Protein AF-A0A1V5GPR0-F1 (afdb_monomer_lite)

Structure (mmCIF, N/CA/C/O backbone):
data_AF-A0A1V5GPR0-F1
#
_entry.id   AF-A0A1V5GPR0-F1
#
loop_
_atom_site.group_PDB
_atom_site.id
_atom_site.type_symbol
_atom_site.label_atom_id
_atom_site.label_alt_id
_atom_site.label_comp_id
_atom_site.label_asym_id
_atom_site.label_entity_id
_atom_site.label_seq_id
_atom_site.pdbx_PDB_ins_code
_atom_site.Cartn_x
_atom_site.Cartn_y
_atom_site.Cartn_z
_atom_site.occupancy
_atom_site.B_iso_or_equiv
_atom_site.auth_seq_id
_atom_site.auth_comp_id
_atom_site.auth_asym_id
_atom_site.auth_atom_id
_atom_site.pdbx_PDB_model_num
ATOM 1 N N . MET A 1 1 ? 3.281 -59.183 5.935 1.00 40.69 1 MET A N 1
ATOM 2 C CA . MET A 1 1 ? 2.363 -58.074 5.593 1.00 40.69 1 MET A CA 1
ATOM 3 C C . MET A 1 1 ? 3.183 -56.798 5.463 1.00 40.69 1 MET A C 1
ATOM 5 O O . MET A 1 1 ? 3.754 -56.370 6.454 1.00 40.69 1 MET A O 1
ATOM 9 N N . LYS A 1 2 ? 3.338 -56.254 4.249 1.00 40.94 2 LYS A N 1
ATOM 10 C CA . LYS A 1 2 ? 4.007 -54.963 4.019 1.00 40.94 2 LYS A CA 1
ATOM 11 C C . LYS A 1 2 ? 2.929 -53.886 3.936 1.00 40.94 2 LYS A C 1
ATOM 13 O O . LYS A 1 2 ? 2.174 -53.855 2.972 1.00 40.94 2 LYS A O 1
ATOM 18 N N . THR A 1 3 ? 2.840 -53.043 4.955 1.00 45.97 3 THR A N 1
ATOM 19 C CA . THR A 1 3 ? 2.009 -51.838 4.959 1.00 45.97 3 THR A CA 1
ATOM 20 C C . THR A 1 3 ? 2.673 -50.804 4.054 1.00 45.97 3 THR A C 1
ATOM 22 O O . THR A 1 3 ? 3.647 -50.160 4.433 1.00 45.97 3 THR A O 1
ATOM 25 N N . THR A 1 4 ? 2.189 -50.671 2.821 1.00 51.72 4 THR A N 1
ATOM 26 C CA . THR A 1 4 ? 2.545 -49.547 1.952 1.00 51.72 4 THR A CA 1
ATOM 27 C C . THR A 1 4 ? 1.865 -48.295 2.494 1.00 51.72 4 THR A C 1
ATOM 29 O O . THR A 1 4 ? 0.645 -48.159 2.412 1.00 51.72 4 THR A O 1
ATOM 32 N N . TYR A 1 5 ? 2.652 -47.400 3.090 1.00 52.62 5 TYR A N 1
ATOM 33 C CA . TYR A 1 5 ? 2.215 -46.052 3.430 1.00 52.62 5 TYR A CA 1
ATOM 34 C C . TYR A 1 5 ? 1.854 -45.332 2.124 1.00 52.62 5 TYR A C 1
ATOM 36 O O . TYR A 1 5 ? 2.729 -45.054 1.305 1.00 52.62 5 TYR A O 1
ATOM 44 N N . ASN A 1 6 ? 0.561 -45.097 1.893 1.00 56.25 6 ASN A N 1
ATOM 45 C CA . ASN A 1 6 ? 0.102 -44.277 0.777 1.00 56.25 6 ASN A CA 1
ATOM 46 C C . ASN A 1 6 ? 0.473 -42.826 1.083 1.00 56.25 6 ASN A C 1
ATOM 48 O O . ASN A 1 6 ? -0.172 -42.194 1.916 1.00 56.25 6 ASN A O 1
ATOM 52 N N . ASP A 1 7 ? 1.516 -42.326 0.423 1.00 50.06 7 ASP A N 1
ATOM 53 C CA . ASP A 1 7 ? 1.905 -40.919 0.452 1.00 50.06 7 ASP A CA 1
ATOM 54 C C . ASP A 1 7 ? 0.708 -40.035 0.029 1.00 50.06 7 ASP A C 1
ATOM 56 O O . ASP A 1 7 ? 0.274 -40.091 -1.130 1.00 50.06 7 ASP A O 1
ATOM 60 N N . PRO A 1 8 ? 0.141 -39.217 0.938 1.00 55.31 8 PRO A N 1
ATOM 61 C CA . PRO A 1 8 ? -0.991 -38.348 0.626 1.00 55.31 8 PRO A CA 1
ATOM 62 C C . PRO A 1 8 ? -0.655 -37.257 -0.403 1.00 55.31 8 PRO A C 1
ATOM 64 O O . PRO A 1 8 ? -1.567 -36.614 -0.928 1.00 55.31 8 PRO A O 1
ATOM 67 N N . GLN A 1 9 ? 0.627 -37.025 -0.715 1.00 53.44 9 GLN A N 1
ATOM 68 C CA . GLN A 1 9 ? 1.053 -35.939 -1.603 1.00 53.44 9 GLN A CA 1
ATOM 69 C C . GLN A 1 9 ? 0.705 -36.168 -3.083 1.00 53.44 9 GLN A C 1
ATOM 71 O O . GLN A 1 9 ? 0.733 -35.223 -3.872 1.00 53.44 9 GLN A O 1
ATOM 76 N N . VAL A 1 10 ? 0.298 -37.380 -3.477 1.00 49.16 10 VAL A N 1
ATOM 77 C CA . VAL A 1 10 ? 0.054 -37.732 -4.890 1.00 49.16 10 VAL A CA 1
ATOM 78 C C . VAL A 1 10 ? -1.266 -37.159 -5.448 1.00 49.16 10 VAL A C 1
ATOM 80 O O . VAL A 1 10 ? -1.498 -37.207 -6.654 1.00 49.16 10 VAL A O 1
ATOM 83 N N . LYS A 1 11 ? -2.129 -36.545 -4.623 1.00 46.44 11 LYS A N 1
ATOM 84 C CA . LYS A 1 11 ? -3.405 -35.952 -5.085 1.00 46.44 11 LYS A CA 1
ATOM 85 C C . LYS A 1 11 ? -3.536 -34.441 -4.876 1.00 46.44 11 LYS A C 1
ATOM 87 O O . LYS A 1 11 ? -4.649 -33.924 -4.803 1.00 46.44 11 LYS A O 1
ATOM 92 N N . LEU A 1 12 ? -2.431 -33.695 -4.871 1.00 50.44 12 LEU A N 1
ATOM 93 C CA . LEU A 1 12 ? -2.503 -32.256 -5.144 1.00 50.44 12 LEU A CA 1
ATOM 94 C C . LEU A 1 12 ? -2.652 -32.038 -6.655 1.00 50.44 12 LEU A C 1
ATOM 96 O O . LEU A 1 12 ? -1.674 -31.901 -7.381 1.00 50.44 12 LEU A O 1
ATOM 100 N N . ASN A 1 13 ? -3.910 -32.080 -7.101 1.00 45.94 13 ASN A N 1
ATOM 101 C CA . ASN A 1 13 ? -4.455 -31.524 -8.342 1.00 45.94 13 ASN A CA 1
ATOM 102 C C . ASN A 1 13 ? -3.407 -31.084 -9.387 1.00 45.94 13 ASN A C 1
ATOM 104 O O . ASN A 1 13 ? -2.918 -29.954 -9.389 1.00 45.94 13 ASN A O 1
ATOM 108 N N . THR A 1 14 ? -3.137 -31.965 -10.347 1.00 44.16 14 THR A N 1
ATOM 109 C CA . THR A 1 14 ? -2.322 -31.742 -11.550 1.00 44.16 14 THR A CA 1
ATOM 110 C C . THR A 1 14 ? -2.999 -30.839 -12.589 1.00 44.16 14 THR A C 1
ATOM 112 O O . THR A 1 14 ? -2.686 -30.909 -13.775 1.00 44.16 14 THR A O 1
ATOM 115 N N . ASN A 1 15 ? -3.839 -29.895 -12.161 1.00 43.94 15 ASN A N 1
ATOM 116 C CA . ASN A 1 15 ? -4.120 -28.707 -12.956 1.00 43.94 15 ASN A CA 1
ATOM 117 C C . ASN A 1 15 ? -2.906 -27.780 -12.842 1.00 43.94 15 ASN A C 1
ATOM 119 O O . ASN A 1 15 ? -2.928 -26.786 -12.115 1.00 43.94 15 ASN A O 1
ATOM 123 N N . ARG A 1 16 ? -1.823 -28.124 -13.554 1.00 49.75 16 ARG A N 1
ATOM 124 C CA . ARG A 1 16 ? -0.670 -27.246 -13.796 1.00 49.75 16 ARG A CA 1
ATOM 125 C C . ARG A 1 16 ? -1.133 -26.018 -14.593 1.00 49.75 16 ARG A C 1
ATOM 127 O O . ARG A 1 16 ? -0.791 -25.859 -15.760 1.00 49.75 16 ARG A O 1
ATOM 134 N N . ARG A 1 17 ? -1.863 -25.093 -13.959 1.00 50.56 17 ARG A N 1
ATOM 135 C CA . ARG A 1 17 ? -1.670 -23.674 -14.269 1.00 50.56 17 ARG A CA 1
ATOM 136 C C . ARG A 1 17 ? -0.187 -23.443 -14.001 1.00 50.56 17 ARG A C 1
ATOM 138 O O . ARG A 1 17 ? 0.269 -23.722 -12.894 1.00 50.56 17 ARG A O 1
ATOM 145 N N . GLY A 1 18 ? 0.570 -23.132 -15.053 1.00 56.84 18 GLY A N 1
ATOM 146 C CA . GLY A 1 18 ? 2.032 -23.095 -15.022 1.00 56.84 18 GLY A CA 1
ATOM 147 C C . GLY A 1 18 ? 2.554 -22.403 -13.765 1.00 56.84 18 GLY A C 1
ATOM 148 O O . GLY A 1 18 ? 1.949 -21.441 -13.296 1.00 56.84 18 GLY A O 1
ATOM 149 N N . LYS A 1 19 ? 3.649 -22.931 -13.203 1.00 68.12 19 LYS A N 1
ATOM 150 C CA . LYS A 1 19 ? 4.342 -22.358 -12.041 1.00 68.12 19 LYS A CA 1
ATOM 151 C C . LYS A 1 19 ? 4.365 -20.834 -12.179 1.00 68.12 19 LYS A C 1
ATOM 153 O O . LYS A 1 19 ? 4.888 -20.338 -13.174 1.00 68.12 19 LYS A O 1
ATOM 158 N N . THR A 1 20 ? 3.780 -20.123 -11.214 1.00 72.25 20 THR A N 1
ATOM 159 C CA . THR A 1 20 ? 3.785 -18.658 -11.196 1.00 72.25 20 THR A CA 1
ATOM 160 C C . THR A 1 20 ? 5.219 -18.177 -11.364 1.00 72.25 20 THR A C 1
ATOM 162 O O . THR A 1 20 ? 6.082 -18.482 -10.539 1.00 72.25 20 THR A O 1
ATOM 165 N N . ASP A 1 21 ? 5.478 -17.472 -12.460 1.00 89.00 21 ASP A N 1
ATOM 166 C CA . ASP A 1 21 ? 6.798 -16.942 -12.769 1.00 89.00 21 ASP A CA 1
ATOM 167 C C . ASP A 1 21 ? 7.065 -15.747 -11.849 1.00 89.00 21 ASP A C 1
ATOM 169 O O . ASP A 1 21 ? 6.547 -14.651 -12.067 1.00 89.00 21 ASP A O 1
ATOM 173 N N . TYR A 1 22 ? 7.821 -15.990 -10.775 1.00 90.12 22 TYR A N 1
ATOM 174 C CA . TYR A 1 22 ? 8.135 -14.984 -9.761 1.00 90.12 22 TYR A CA 1
ATOM 175 C C . TYR A 1 22 ? 8.754 -13.732 -10.384 1.00 90.12 22 TYR A C 1
ATOM 177 O O . TYR A 1 22 ? 8.397 -12.622 -9.993 1.00 90.12 22 TYR A O 1
ATOM 185 N N . ASP A 1 23 ? 9.622 -13.902 -11.380 1.00 93.25 23 ASP A N 1
ATOM 186 C CA . ASP A 1 23 ? 10.365 -12.805 -11.985 1.00 93.25 23 ASP A CA 1
ATOM 187 C C . ASP A 1 23 ? 9.435 -11.869 -12.749 1.00 93.25 23 ASP A C 1
ATOM 189 O O . ASP A 1 23 ? 9.475 -10.647 -12.593 1.00 93.25 23 ASP A O 1
ATOM 193 N N . ILE A 1 24 ? 8.524 -12.454 -13.525 1.00 92.75 24 ILE A N 1
ATOM 194 C CA . ILE A 1 24 ? 7.485 -11.697 -14.219 1.00 92.75 24 ILE A CA 1
ATOM 195 C C . ILE A 1 24 ? 6.516 -11.070 -13.218 1.00 92.75 24 ILE A C 1
ATOM 197 O O . ILE A 1 24 ? 6.192 -9.893 -13.340 1.00 92.75 24 ILE A O 1
ATOM 201 N N . VAL A 1 25 ? 6.083 -11.806 -12.194 1.00 92.75 25 VAL A N 1
ATOM 202 C CA . VAL A 1 25 ? 5.115 -11.289 -11.221 1.00 92.75 25 VAL A CA 1
ATOM 203 C C . VAL A 1 25 ? 5.685 -10.140 -10.397 1.00 92.75 25 VAL A C 1
ATOM 205 O O . VAL A 1 25 ? 4.965 -9.180 -10.134 1.00 92.75 25 VAL A O 1
ATOM 208 N N . VAL A 1 26 ? 6.933 -10.219 -9.950 1.00 95.12 26 VAL A N 1
ATOM 209 C CA . VAL A 1 26 ? 7.521 -9.222 -9.048 1.00 95.12 26 VAL A CA 1
ATOM 210 C C . VAL A 1 26 ? 8.196 -8.099 -9.825 1.00 95.12 26 VAL A C 1
ATOM 212 O O . VAL A 1 26 ? 7.938 -6.928 -9.541 1.00 95.12 26 VAL A O 1
ATOM 215 N N . TYR A 1 27 ? 9.009 -8.422 -10.829 1.00 94.88 27 TYR A N 1
ATOM 216 C CA . TYR A 1 27 ? 9.828 -7.444 -11.551 1.00 94.88 27 TYR A CA 1
ATOM 217 C C . TYR A 1 27 ? 9.243 -7.024 -12.903 1.00 94.88 27 TYR A C 1
ATOM 219 O O . TYR A 1 27 ? 9.702 -6.042 -13.483 1.00 94.88 27 TYR A O 1
ATOM 227 N N . GLY A 1 28 ? 8.253 -7.751 -13.430 1.00 93.06 28 GLY A N 1
ATOM 228 C CA . GLY A 1 28 ? 7.743 -7.543 -14.790 1.00 93.06 28 GLY A CA 1
ATOM 229 C C . GLY A 1 28 ? 8.727 -7.979 -15.881 1.00 93.06 28 GLY A C 1
ATOM 230 O O . GLY A 1 28 ? 8.530 -7.674 -17.055 1.00 93.06 28 GLY A O 1
ATOM 231 N N . THR A 1 29 ? 9.826 -8.653 -15.523 1.00 93.75 29 THR A N 1
ATOM 232 C CA . THR A 1 29 ? 10.891 -9.018 -16.462 1.00 93.75 29 THR A CA 1
ATOM 233 C C . THR A 1 29 ? 11.755 -10.164 -15.939 1.00 93.75 29 THR A C 1
ATOM 235 O O . THR A 1 29 ? 12.018 -10.261 -14.744 1.00 93.75 29 THR A O 1
ATOM 238 N N . ARG A 1 30 ? 12.267 -10.991 -16.859 1.00 94.06 30 ARG A N 1
ATOM 239 C CA . ARG A 1 30 ? 13.280 -12.032 -16.589 1.00 94.06 30 ARG A CA 1
ATOM 240 C C . ARG A 1 30 ? 14.725 -11.528 -16.713 1.00 94.06 30 ARG A C 1
ATOM 242 O O . ARG A 1 30 ? 15.667 -12.295 -16.558 1.00 94.06 30 ARG A O 1
ATOM 249 N N . SER A 1 31 ? 14.930 -10.257 -17.068 1.00 95.94 31 SER A N 1
ATOM 250 C CA . SER A 1 31 ? 16.278 -9.705 -17.229 1.00 95.94 31 SER A CA 1
ATOM 251 C C . SER A 1 31 ? 16.903 -9.416 -15.867 1.00 95.94 31 SER A C 1
ATOM 253 O O . SER A 1 31 ? 16.524 -8.442 -15.220 1.00 95.94 31 SER A O 1
ATOM 255 N N . LEU A 1 32 ? 17.907 -10.204 -15.474 1.00 94.00 32 LEU A N 1
ATOM 256 C CA . LEU A 1 32 ? 18.619 -10.027 -14.203 1.00 94.00 32 LEU A CA 1
ATOM 257 C C . LEU A 1 32 ? 19.152 -8.598 -14.020 1.00 94.00 32 LEU A C 1
ATOM 259 O O . LEU A 1 32 ? 19.015 -8.023 -12.947 1.00 94.00 32 LEU A O 1
ATOM 263 N N . ARG A 1 33 ? 19.692 -7.985 -15.081 1.00 95.06 33 ARG A N 1
ATOM 264 C CA . ARG A 1 33 ? 20.162 -6.592 -15.038 1.00 95.06 33 ARG A CA 1
ATOM 265 C C . ARG A 1 33 ? 19.051 -5.631 -14.606 1.00 95.06 33 ARG A C 1
ATOM 267 O O . ARG A 1 33 ? 19.250 -4.847 -13.687 1.00 95.06 33 ARG A O 1
ATOM 274 N N . LYS A 1 34 ? 17.868 -5.732 -15.223 1.00 94.06 34 LYS A N 1
ATOM 275 C CA . LYS A 1 34 ? 16.714 -4.890 -14.866 1.00 94.06 34 LYS A CA 1
ATOM 276 C C . LYS A 1 34 ? 16.206 -5.172 -13.451 1.00 94.06 34 LYS A C 1
ATOM 278 O O . LYS A 1 34 ? 15.728 -4.257 -12.796 1.00 94.06 34 LYS A O 1
ATOM 283 N N . GLN A 1 35 ? 16.302 -6.418 -12.985 1.00 94.19 35 GLN A N 1
ATOM 284 C CA . GLN A 1 35 ? 15.925 -6.788 -11.618 1.00 94.19 35 GLN A CA 1
ATOM 285 C C . GLN A 1 35 ? 16.876 -6.178 -10.576 1.00 94.19 35 GLN A C 1
ATOM 287 O O . GLN A 1 35 ? 16.418 -5.725 -9.531 1.00 94.19 35 GLN A O 1
ATOM 292 N N . LEU A 1 36 ? 18.183 -6.135 -10.863 1.00 93.19 36 LEU A N 1
ATOM 293 C CA . LEU A 1 36 ? 19.197 -5.531 -9.988 1.00 93.19 36 LEU A CA 1
ATOM 294 C C . LEU A 1 36 ? 19.083 -4.003 -9.908 1.00 93.19 36 LEU A C 1
ATOM 296 O O . LEU A 1 36 ? 19.410 -3.420 -8.879 1.00 93.19 36 LEU A O 1
ATOM 300 N N . GLU A 1 37 ? 18.609 -3.366 -10.978 1.00 94.06 37 GLU A N 1
ATOM 301 C CA . GLU A 1 37 ? 18.353 -1.922 -11.048 1.00 94.06 37 GLU A CA 1
ATOM 302 C C . GLU A 1 37 ? 16.950 -1.537 -10.511 1.00 94.06 37 GLU A C 1
ATOM 304 O O . GLU A 1 37 ? 16.595 -0.354 -10.511 1.00 94.06 37 GLU A O 1
ATOM 309 N N . ASP A 1 38 ? 16.127 -2.502 -10.067 1.00 95.50 38 ASP A N 1
ATOM 310 C CA . ASP A 1 38 ? 14.764 -2.230 -9.589 1.00 95.50 38 ASP A CA 1
ATOM 311 C C . ASP A 1 38 ? 14.787 -1.388 -8.306 1.00 95.50 38 ASP A C 1
ATOM 313 O O . ASP A 1 38 ? 15.656 -1.502 -7.442 1.00 95.50 38 ASP A O 1
ATOM 317 N N . THR A 1 39 ? 13.784 -0.526 -8.173 1.00 96.44 39 THR A N 1
ATOM 318 C CA . THR A 1 39 ? 13.646 0.365 -7.019 1.00 96.44 39 THR A CA 1
ATOM 319 C C . THR A 1 39 ? 12.244 0.261 -6.452 1.00 96.44 39 THR A C 1
ATOM 321 O O . THR A 1 39 ? 11.290 -0.055 -7.162 1.00 96.44 39 THR A O 1
ATOM 324 N N . VAL A 1 40 ? 12.079 0.621 -5.178 1.00 96.94 40 VAL A N 1
ATOM 325 C CA . VAL A 1 40 ? 10.757 0.686 -4.530 1.00 96.94 40 VAL A CA 1
ATOM 326 C C . VAL A 1 40 ? 9.797 1.573 -5.326 1.00 96.94 40 VAL A C 1
ATOM 328 O O . VAL A 1 40 ? 8.646 1.203 -5.542 1.00 96.94 40 VAL A O 1
ATOM 331 N N . ALA A 1 41 ? 10.283 2.710 -5.829 1.00 97.69 41 ALA A N 1
ATOM 332 C CA . ALA A 1 41 ? 9.495 3.629 -6.642 1.00 97.69 41 ALA A CA 1
ATOM 333 C C . ALA A 1 41 ? 9.043 2.983 -7.962 1.00 97.69 41 ALA A C 1
ATOM 335 O O . ALA A 1 41 ? 7.869 3.072 -8.323 1.00 97.69 41 ALA A O 1
ATOM 336 N N . ALA A 1 42 ? 9.954 2.301 -8.667 1.00 97.56 42 ALA A N 1
ATOM 337 C CA . ALA A 1 42 ? 9.636 1.588 -9.903 1.00 97.56 42 ALA A CA 1
ATOM 338 C C . ALA A 1 42 ? 8.644 0.441 -9.667 1.00 97.56 42 ALA A C 1
ATOM 340 O O . ALA A 1 42 ? 7.663 0.334 -10.401 1.00 97.56 42 ALA A O 1
ATOM 341 N N . ALA A 1 43 ? 8.840 -0.343 -8.607 1.00 97.94 43 ALA A N 1
ATOM 342 C CA . ALA A 1 43 ? 7.934 -1.416 -8.222 1.00 97.94 43 ALA A CA 1
ATOM 343 C C . ALA A 1 43 ? 6.531 -0.895 -7.875 1.00 97.94 43 ALA A C 1
ATOM 345 O O . ALA A 1 43 ? 5.545 -1.419 -8.386 1.00 97.94 43 ALA A O 1
ATOM 346 N N . ILE A 1 44 ? 6.419 0.178 -7.080 1.00 97.81 44 ILE A N 1
ATOM 347 C CA . ILE A 1 44 ? 5.122 0.799 -6.766 1.00 97.81 44 ILE A CA 1
ATOM 348 C C . ILE A 1 44 ? 4.428 1.284 -8.043 1.00 97.81 44 ILE A C 1
ATOM 350 O O . ILE A 1 44 ? 3.238 1.025 -8.209 1.00 97.81 44 ILE A O 1
ATOM 354 N N . ARG A 1 45 ? 5.142 1.957 -8.961 1.00 98.06 45 ARG A N 1
ATOM 355 C CA . ARG A 1 45 ? 4.560 2.398 -10.244 1.00 98.06 45 ARG A CA 1
ATOM 356 C C . ARG A 1 45 ? 4.033 1.217 -11.054 1.00 98.06 45 ARG A C 1
ATOM 358 O O . ARG A 1 45 ? 2.863 1.231 -11.421 1.00 98.06 45 ARG A O 1
ATOM 365 N N . ARG A 1 46 ? 4.858 0.182 -11.229 1.00 97.75 46 ARG A N 1
ATOM 366 C CA . ARG A 1 46 ? 4.506 -1.051 -11.943 1.00 97.75 46 ARG A CA 1
ATOM 367 C C . ARG A 1 46 ? 3.250 -1.699 -11.360 1.00 97.75 46 ARG A C 1
ATOM 36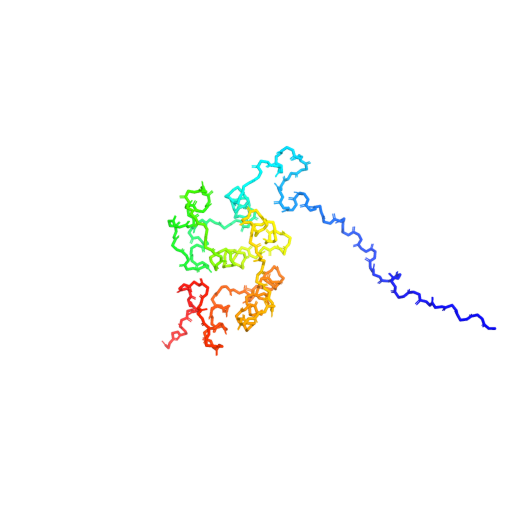9 O O . ARG A 1 46 ? 2.302 -1.974 -12.083 1.00 97.75 46 ARG A O 1
ATOM 376 N N . TYR A 1 47 ? 3.189 -1.868 -10.041 1.00 97.88 47 TYR A N 1
ATOM 377 C CA . TYR A 1 47 ? 2.024 -2.475 -9.395 1.00 97.88 47 TYR A CA 1
ATOM 378 C C . TYR A 1 47 ? 0.763 -1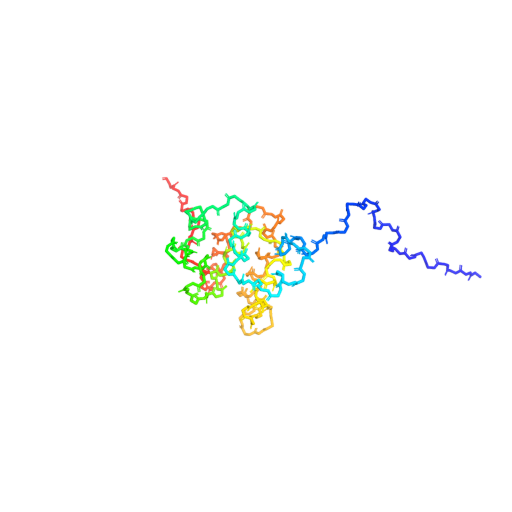.610 -9.480 1.00 97.88 47 TYR A C 1
ATOM 380 O O . TYR A 1 47 ? -0.336 -2.144 -9.597 1.00 97.88 47 TYR A O 1
ATOM 388 N N . MET A 1 48 ? 0.900 -0.283 -9.423 1.00 97.94 48 MET A N 1
ATOM 389 C CA . MET A 1 48 ? -0.222 0.637 -9.625 1.00 97.94 48 MET A CA 1
ATOM 390 C C . MET A 1 48 ? -0.765 0.569 -11.055 1.00 97.94 48 MET A C 1
ATOM 392 O O . MET A 1 48 ? -1.981 0.582 -11.233 1.00 97.94 48 MET A O 1
ATOM 396 N N . GLU A 1 49 ? 0.118 0.497 -12.052 1.00 97.38 49 GLU A N 1
ATOM 397 C CA . GLU A 1 49 ? -0.235 0.385 -13.471 1.00 97.38 49 GLU A CA 1
ATOM 398 C C . GLU A 1 49 ? -0.956 -0.935 -13.758 1.00 97.38 49 GLU A C 1
ATOM 400 O O . GLU A 1 49 ? -2.062 -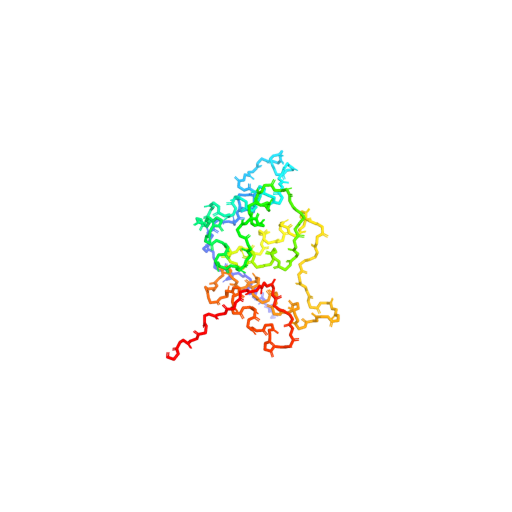0.918 -14.284 1.00 97.38 49 GLU A O 1
ATOM 405 N N . GLU A 1 50 ? -0.408 -2.063 -13.303 1.00 96.00 50 GLU A N 1
ATOM 406 C CA . GLU A 1 50 ? -1.021 -3.390 -13.470 1.00 96.00 50 GLU A CA 1
ATOM 407 C C . GLU A 1 50 ? -2.389 -3.537 -12.788 1.00 96.00 50 GLU A C 1
ATOM 409 O O . GLU A 1 50 ? -3.203 -4.362 -13.196 1.00 96.00 50 GLU A O 1
ATOM 414 N N . LYS A 1 51 ? -2.633 -2.786 -11.710 1.00 95.94 51 LYS A N 1
ATOM 415 C CA . LYS A 1 51 ? -3.914 -2.776 -10.987 1.00 95.94 51 LYS A CA 1
ATOM 416 C C . LYS A 1 51 ? -4.856 -1.671 -11.464 1.00 95.94 51 LYS A C 1
ATOM 418 O O . LYS A 1 51 ? -5.938 -1.521 -10.897 1.00 95.94 51 LYS A O 1
ATOM 423 N N . GLU A 1 52 ? -4.434 -0.869 -12.442 1.00 97.12 52 GLU A N 1
ATOM 424 C CA . GLU A 1 52 ? -5.181 0.281 -12.960 1.00 97.12 52 GLU A CA 1
ATOM 425 C C . GLU A 1 52 ? -5.605 1.258 -11.842 1.00 97.12 52 GLU A C 1
ATOM 427 O O . GLU A 1 52 ? -6.710 1.815 -11.802 1.00 97.12 52 GLU A O 1
ATOM 432 N N . VAL A 1 53 ? -4.711 1.470 -10.870 1.00 97.62 53 VAL A N 1
ATOM 433 C CA . VAL A 1 53 ? -4.933 2.367 -9.733 1.00 97.62 53 VAL A CA 1
ATOM 434 C C . VAL A 1 53 ? -4.045 3.597 -9.859 1.00 97.62 53 VAL A C 1
ATOM 436 O O . VAL A 1 53 ? -2.885 3.607 -9.458 1.00 97.62 53 VAL A O 1
ATOM 439 N N . GLY A 1 54 ? -4.618 4.698 -10.345 1.00 96.94 54 GLY A N 1
ATOM 440 C CA . GLY A 1 54 ? -3.940 5.996 -10.351 1.00 96.94 54 GLY A CA 1
ATOM 441 C C . GLY A 1 54 ? -3.774 6.610 -8.950 1.00 96.94 54 GLY A C 1
ATOM 442 O O . GLY A 1 54 ? -4.499 6.282 -8.010 1.00 96.94 54 GLY A O 1
ATOM 443 N N . THR A 1 55 ? -2.880 7.598 -8.818 1.00 97.31 55 THR A N 1
ATOM 444 C CA . THR A 1 55 ? -2.563 8.297 -7.550 1.00 97.31 55 THR A CA 1
ATOM 445 C C . THR A 1 55 ? -3.802 8.812 -6.808 1.00 97.31 55 THR A C 1
ATOM 447 O O . THR A 1 55 ? -3.876 8.716 -5.587 1.00 97.31 55 THR A O 1
ATOM 450 N N . ARG A 1 56 ? -4.795 9.356 -7.529 1.00 97.19 56 ARG A N 1
ATOM 451 C CA . ARG A 1 56 ? -6.047 9.856 -6.927 1.00 97.19 56 ARG A CA 1
ATOM 452 C C . ARG A 1 56 ? -6.863 8.716 -6.310 1.00 97.19 56 ARG A C 1
ATOM 454 O O . ARG A 1 56 ? -7.360 8.867 -5.199 1.00 97.19 56 ARG A O 1
ATOM 461 N N . LYS A 1 57 ? -6.992 7.592 -7.023 1.00 97.81 57 LYS A N 1
ATOM 462 C CA . LYS A 1 57 ? -7.718 6.408 -6.545 1.00 97.81 57 LYS A CA 1
ATOM 463 C C . LYS A 1 57 ? -7.001 5.808 -5.338 1.00 97.81 57 LYS A C 1
ATOM 465 O O . LYS A 1 57 ? -7.640 5.605 -4.315 1.00 97.81 57 LYS A O 1
ATOM 470 N N . LEU A 1 58 ? -5.678 5.650 -5.404 1.00 97.88 58 LEU A N 1
ATOM 471 C CA . LEU A 1 58 ? -4.895 5.138 -4.277 1.00 97.88 58 LEU A CA 1
ATOM 472 C C . LEU A 1 58 ? -4.992 6.045 -3.041 1.00 97.88 58 LEU A C 1
ATOM 474 O O . LEU A 1 58 ? -5.148 5.547 -1.932 1.00 97.88 58 LEU A O 1
ATOM 478 N N . SER A 1 59 ? -4.975 7.368 -3.226 1.00 97.94 59 SER A N 1
ATOM 479 C CA . SER A 1 59 ? -5.155 8.334 -2.132 1.00 97.94 59 SER A CA 1
ATOM 480 C C . SER A 1 59 ? -6.500 8.155 -1.431 1.00 97.94 59 SER A C 1
ATOM 482 O O . SER A 1 59 ? -6.546 8.103 -0.208 1.00 97.94 59 SER A O 1
ATOM 484 N N . ARG A 1 60 ? -7.585 7.960 -2.191 1.00 97.25 60 ARG A N 1
ATOM 485 C CA . ARG A 1 60 ? -8.916 7.679 -1.630 1.00 97.25 60 ARG A CA 1
ATOM 486 C C . ARG A 1 60 ? -8.981 6.333 -0.908 1.00 97.25 60 ARG A C 1
ATOM 488 O O . ARG A 1 60 ? -9.575 6.258 0.156 1.00 97.25 60 ARG A O 1
ATOM 495 N N . LEU A 1 61 ? -8.370 5.292 -1.477 1.00 97.38 61 LEU A N 1
ATOM 496 C CA . LEU A 1 61 ? -8.381 3.937 -0.911 1.00 97.38 61 LEU A CA 1
ATOM 497 C C . LEU A 1 61 ? -7.521 3.790 0.347 1.00 97.38 61 LEU A C 1
ATOM 499 O O . LEU A 1 61 ? -7.706 2.838 1.095 1.00 97.38 61 LEU A O 1
ATOM 503 N N . THR A 1 62 ? -6.561 4.691 0.559 1.00 97.81 62 THR A N 1
ATOM 504 C CA . THR A 1 62 ? -5.609 4.604 1.677 1.00 97.81 62 THR A CA 1
ATOM 505 C C . THR A 1 62 ? -5.747 5.741 2.680 1.00 97.81 62 THR A C 1
ATOM 507 O O . THR A 1 62 ? -5.261 5.602 3.791 1.00 97.81 62 THR A O 1
ATOM 510 N N . GLY A 1 63 ? -6.345 6.878 2.317 1.00 97.38 63 GLY A N 1
ATOM 511 C CA . GLY A 1 63 ? -6.283 8.122 3.097 1.00 97.38 63 GLY A CA 1
ATOM 512 C C . GLY A 1 63 ? -4.910 8.803 3.085 1.00 97.38 63 GLY A C 1
ATOM 513 O O . GLY A 1 63 ? -4.739 9.841 3.718 1.00 97.38 63 GLY A O 1
ATOM 514 N N . ILE A 1 64 ? -3.924 8.261 2.361 1.00 98.00 64 ILE A N 1
ATOM 515 C CA . ILE A 1 64 ? -2.604 8.882 2.224 1.00 98.00 64 ILE A CA 1
ATOM 516 C C . ILE A 1 64 ? -2.734 10.094 1.290 1.00 98.00 64 ILE A C 1
ATOM 518 O O . ILE A 1 64 ? -3.319 9.968 0.205 1.00 98.00 64 ILE A O 1
ATOM 522 N N . PRO A 1 65 ? -2.154 11.260 1.631 1.00 97.44 65 PRO A N 1
ATOM 523 C CA . PRO A 1 65 ? -2.196 12.429 0.762 1.00 97.44 65 PRO A CA 1
ATOM 524 C C . PRO A 1 65 ? -1.649 12.138 -0.642 1.00 97.44 65 PRO A C 1
ATOM 526 O O . PRO A 1 65 ? -0.569 11.561 -0.802 1.00 97.44 65 PRO A O 1
ATOM 529 N N . LYS A 1 66 ? -2.353 12.613 -1.681 1.00 97.38 66 LYS A N 1
ATOM 530 C CA . LYS A 1 66 ? -1.955 12.448 -3.094 1.00 97.38 66 LYS A CA 1
ATOM 531 C C . LYS A 1 66 ? -0.500 12.868 -3.348 1.00 97.38 66 LYS A C 1
ATOM 533 O O . LYS A 1 66 ? 0.208 12.194 -4.093 1.00 97.38 66 LYS A O 1
ATOM 538 N N . GLY A 1 67 ? -0.052 13.962 -2.726 1.00 97.50 67 GLY A N 1
ATOM 539 C CA . GLY A 1 67 ? 1.328 14.447 -2.833 1.00 97.50 67 GLY A CA 1
ATOM 540 C C . GLY A 1 67 ? 2.356 13.449 -2.292 1.00 97.50 67 GLY A C 1
ATOM 541 O O . GLY A 1 67 ? 3.384 13.229 -2.927 1.00 97.50 67 GLY A O 1
ATOM 542 N N . THR A 1 68 ? 2.055 12.776 -1.179 1.00 97.81 68 THR A N 1
ATOM 543 C CA . THR A 1 68 ? 2.915 11.727 -0.611 1.00 97.81 68 THR A CA 1
ATOM 544 C C . THR A 1 68 ? 2.999 10.519 -1.538 1.00 97.81 68 THR A C 1
ATOM 546 O O . THR A 1 68 ? 4.104 10.092 -1.861 1.00 97.81 68 THR A O 1
ATOM 549 N N . ILE A 1 69 ? 1.865 10.036 -2.063 1.00 97.81 69 ILE A N 1
ATOM 550 C CA . ILE A 1 69 ? 1.858 8.941 -3.051 1.00 97.81 69 ILE A CA 1
ATOM 551 C C . ILE A 1 69 ? 2.668 9.331 -4.290 1.00 97.81 69 ILE A C 1
ATOM 553 O O . ILE A 1 69 ? 3.436 8.525 -4.806 1.00 97.81 69 ILE A O 1
ATOM 557 N N . SER A 1 70 ? 2.539 10.576 -4.760 1.00 97.75 70 SER A N 1
ATOM 558 C CA . SER A 1 70 ? 3.328 11.069 -5.891 1.00 97.75 70 SER A CA 1
ATOM 559 C C . SER A 1 70 ? 4.831 11.021 -5.613 1.00 97.75 70 SER A C 1
ATOM 561 O O . SER A 1 70 ? 5.591 10.592 -6.476 1.00 97.75 70 SER A O 1
ATOM 563 N N . ARG A 1 71 ? 5.272 11.422 -4.414 1.00 98.12 71 ARG A N 1
ATOM 564 C CA . ARG A 1 71 ? 6.688 11.347 -4.031 1.00 98.12 71 ARG A CA 1
ATOM 565 C C . ARG A 1 71 ? 7.178 9.907 -3.891 1.00 98.12 71 ARG A C 1
ATOM 567 O O . ARG A 1 71 ? 8.278 9.617 -4.340 1.00 98.12 71 ARG A O 1
ATOM 574 N N . TYR A 1 72 ? 6.361 8.996 -3.359 1.00 97.94 72 TYR A N 1
ATOM 575 C CA . TYR A 1 72 ? 6.695 7.565 -3.284 1.00 97.94 72 TYR A CA 1
ATOM 576 C C . TYR A 1 72 ? 6.852 6.955 -4.672 1.00 97.94 72 TYR A C 1
ATOM 578 O O . TYR A 1 72 ? 7.850 6.300 -4.952 1.00 97.94 72 TYR A O 1
ATOM 586 N N . ARG A 1 73 ? 5.925 7.257 -5.587 1.00 97.00 73 ARG A N 1
ATOM 587 C CA . ARG A 1 73 ? 6.041 6.851 -6.992 1.00 97.00 73 ARG A CA 1
ATOM 588 C C . ARG A 1 73 ? 7.299 7.384 -7.656 1.00 97.00 73 ARG A C 1
ATOM 590 O O . ARG A 1 73 ? 7.755 6.749 -8.590 1.00 97.00 73 ARG A O 1
ATOM 597 N N . ASN A 1 74 ? 7.844 8.515 -7.218 1.00 96.44 74 ASN A N 1
ATOM 598 C CA . ASN A 1 74 ? 9.036 9.126 -7.809 1.00 96.44 74 ASN A CA 1
ATOM 599 C C . ASN A 1 74 ? 10.320 8.855 -7.008 1.00 96.44 74 ASN A C 1
ATOM 601 O O . ASN A 1 74 ? 11.388 9.271 -7.438 1.00 96.44 74 ASN A O 1
ATOM 605 N N . GLY A 1 75 ? 10.234 8.171 -5.863 1.00 95.56 75 GLY A N 1
ATOM 606 C CA . GLY A 1 75 ? 11.376 7.930 -4.979 1.00 95.56 75 GLY A CA 1
ATOM 607 C C . GLY A 1 75 ? 11.939 9.188 -4.311 1.00 95.56 75 GLY A C 1
ATOM 608 O O . GLY A 1 75 ? 13.073 9.171 -3.854 1.00 95.56 75 GLY A O 1
ATOM 609 N N . THR A 1 76 ? 11.170 10.279 -4.243 1.00 95.62 76 THR A N 1
ATOM 610 C CA . THR A 1 76 ? 11.634 11.585 -3.732 1.00 95.62 76 THR A CA 1
ATOM 611 C C . THR A 1 76 ? 11.266 11.843 -2.270 1.00 95.62 76 THR A C 1
ATOM 613 O O . THR A 1 76 ? 11.434 12.951 -1.768 1.00 95.62 76 THR A O 1
ATOM 616 N N . ALA A 1 77 ? 10.732 10.842 -1.570 1.00 93.88 77 ALA A N 1
ATOM 617 C CA . ALA A 1 77 ? 10.449 10.919 -0.142 1.00 93.88 77 ALA A CA 1
ATOM 618 C C . ALA A 1 77 ? 10.811 9.613 0.558 1.00 93.88 77 ALA A C 1
ATOM 620 O O . ALA A 1 77 ? 10.750 8.535 -0.033 1.00 93.88 77 ALA A O 1
ATOM 621 N N . LYS A 1 78 ? 11.120 9.725 1.852 1.00 95.25 78 LYS A N 1
ATOM 622 C CA . LYS A 1 78 ? 11.267 8.572 2.735 1.00 95.25 78 LYS A CA 1
ATOM 623 C C . LYS A 1 78 ? 9.924 7.856 2.879 1.00 95.25 78 LYS A C 1
ATOM 625 O O . LYS A 1 78 ? 8.895 8.493 3.116 1.00 95.25 78 LYS A O 1
ATOM 630 N N . TYR A 1 79 ? 9.954 6.536 2.749 1.00 96.25 79 TYR A N 1
ATOM 631 C CA . TYR A 1 79 ? 8.782 5.695 2.942 1.00 96.25 79 TYR A CA 1
ATOM 632 C C . TYR A 1 79 ? 8.431 5.587 4.425 1.00 96.25 79 TYR A C 1
ATOM 634 O O . TYR A 1 79 ? 9.312 5.585 5.286 1.00 96.25 79 TYR A O 1
ATOM 642 N N . ASP A 1 80 ? 7.140 5.465 4.695 1.00 96.25 80 ASP A N 1
ATOM 643 C CA . ASP A 1 80 ? 6.584 5.135 5.998 1.00 96.25 80 ASP A CA 1
ATOM 644 C C . ASP A 1 80 ? 6.103 3.666 5.975 1.00 96.25 80 ASP A C 1
ATOM 646 O O . ASP A 1 80 ? 5.439 3.269 5.006 1.00 96.25 80 ASP A O 1
ATOM 650 N N . PRO A 1 81 ? 6.459 2.834 6.974 1.00 94.94 81 PRO A N 1
ATOM 651 C CA . PRO A 1 81 ? 6.071 1.422 7.011 1.00 94.94 81 PRO A CA 1
ATOM 652 C C . PRO A 1 81 ? 4.559 1.176 7.030 1.00 94.94 81 PRO A C 1
ATOM 654 O O . PRO A 1 81 ? 4.087 0.267 6.341 1.00 94.94 81 PRO A O 1
ATOM 657 N N . ASP A 1 82 ? 3.794 1.979 7.769 1.00 96.50 82 ASP A N 1
ATOM 658 C CA . ASP A 1 82 ? 2.342 1.822 7.864 1.00 96.50 82 ASP A CA 1
ATOM 659 C C . ASP A 1 82 ? 1.685 2.229 6.540 1.00 96.50 82 ASP A C 1
ATOM 661 O O . ASP A 1 82 ? 0.787 1.544 6.039 1.00 96.50 82 ASP A O 1
ATOM 665 N N . TYR A 1 83 ? 2.205 3.274 5.889 1.00 97.88 83 TYR A N 1
ATOM 666 C CA . TYR A 1 83 ? 1.748 3.662 4.553 1.00 97.88 83 TYR A CA 1
ATOM 667 C C . TYR A 1 83 ? 2.082 2.605 3.504 1.00 97.88 83 TYR A C 1
ATOM 669 O O . TYR A 1 83 ? 1.278 2.363 2.603 1.00 97.88 83 TYR A O 1
ATOM 677 N N . LEU A 1 84 ? 3.237 1.945 3.610 1.00 97.62 84 LEU A N 1
ATOM 678 C CA . LEU A 1 84 ? 3.583 0.844 2.716 1.00 97.62 84 LEU A CA 1
ATOM 679 C C . LEU A 1 84 ? 2.634 -0.348 2.903 1.00 97.62 84 LEU A C 1
ATOM 681 O O . LEU A 1 84 ? 2.189 -0.919 1.904 1.00 97.62 84 LEU A O 1
ATOM 685 N N . CYS A 1 85 ? 2.266 -0.681 4.146 1.00 97.94 85 CYS A N 1
ATOM 686 C CA . CYS A 1 85 ? 1.241 -1.690 4.431 1.00 97.94 85 CYS A CA 1
ATOM 687 C C . CYS A 1 85 ? -0.102 -1.301 3.800 1.00 97.94 85 CYS A C 1
ATOM 689 O O . CYS A 1 85 ? -0.693 -2.095 3.070 1.00 97.94 85 CYS A O 1
ATOM 691 N N . ALA A 1 86 ? -0.551 -0.059 4.007 1.00 98.44 86 ALA A N 1
ATOM 692 C CA . ALA A 1 86 ? -1.801 0.439 3.442 1.00 98.44 86 ALA A CA 1
ATOM 693 C C . ALA A 1 86 ? -1.804 0.410 1.903 1.00 98.44 86 ALA A C 1
ATOM 695 O O . ALA A 1 86 ? -2.804 0.026 1.301 1.00 98.44 86 ALA A O 1
ATOM 696 N N . ILE A 1 87 ? -0.687 0.753 1.252 1.00 98.44 87 ILE A N 1
ATOM 697 C CA . ILE A 1 87 ? -0.537 0.644 -0.208 1.00 98.44 87 ILE A CA 1
ATOM 698 C C . ILE A 1 87 ? -0.624 -0.819 -0.656 1.00 98.44 87 ILE A C 1
ATOM 700 O O . ILE A 1 87 ? -1.313 -1.107 -1.633 1.00 98.44 87 ILE A O 1
ATOM 704 N N . CYS A 1 88 ? 0.029 -1.746 0.052 1.00 98.38 88 CYS A N 1
ATOM 705 C CA . CYS A 1 88 ? -0.036 -3.176 -0.259 1.00 98.38 88 CYS A CA 1
ATOM 706 C C . CYS A 1 88 ? -1.468 -3.720 -0.180 1.00 98.38 88 CYS A C 1
ATOM 708 O O . CYS A 1 88 ? -1.896 -4.427 -1.094 1.00 98.38 88 CYS A O 1
ATOM 710 N N . ILE A 1 89 ? -2.202 -3.348 0.874 1.00 98.56 89 ILE A N 1
ATOM 711 C CA . ILE A 1 89 ? -3.604 -3.727 1.090 1.00 98.56 89 ILE A CA 1
ATOM 712 C C . ILE A 1 89 ? -4.492 -3.108 0.002 1.00 98.56 89 ILE A C 1
ATOM 714 O O . ILE A 1 89 ? -5.224 -3.820 -0.678 1.00 98.56 89 ILE A O 1
ATOM 718 N N . ALA A 1 90 ? -4.387 -1.797 -0.236 1.00 98.38 90 ALA A N 1
ATOM 719 C CA . ALA A 1 90 ? -5.228 -1.085 -1.202 1.00 98.38 90 ALA A CA 1
ATOM 720 C C . ALA A 1 90 ? -5.000 -1.519 -2.658 1.00 98.38 90 ALA A C 1
ATOM 722 O O . ALA A 1 90 ? -5.943 -1.544 -3.448 1.00 98.38 90 ALA A O 1
ATOM 723 N N . LEU A 1 91 ? -3.761 -1.857 -3.027 1.00 98.19 91 LEU A N 1
ATOM 724 C CA . LEU A 1 91 ? -3.440 -2.425 -4.341 1.00 98.19 91 LEU A CA 1
ATOM 725 C C . LEU A 1 91 ? -3.683 -3.935 -4.408 1.00 98.19 91 LEU A C 1
ATOM 727 O O . LEU A 1 91 ? -3.561 -4.520 -5.488 1.00 98.19 91 LEU A O 1
ATOM 731 N N . ARG A 1 92 ? -4.022 -4.566 -3.277 1.00 97.94 92 ARG A N 1
ATOM 732 C CA . ARG A 1 92 ? -4.302 -5.999 -3.171 1.00 97.94 92 ARG A CA 1
ATOM 733 C C . ARG A 1 92 ? -3.155 -6.811 -3.752 1.00 97.94 92 AR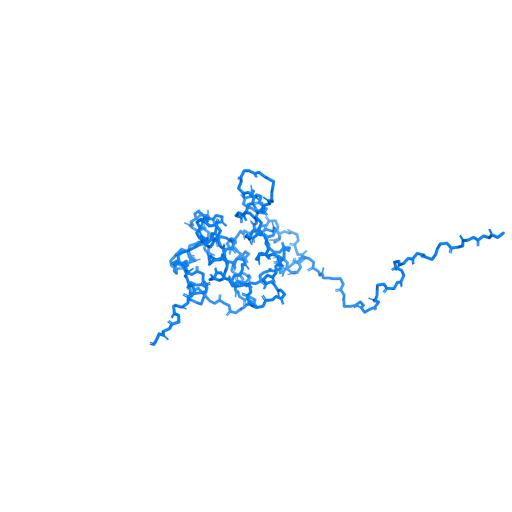G A C 1
ATOM 735 O O . ARG A 1 92 ? -3.313 -7.575 -4.710 1.00 97.94 92 ARG A O 1
ATOM 742 N N . LEU A 1 93 ? -1.953 -6.528 -3.256 1.00 97.50 93 LEU A N 1
ATOM 743 C CA . LEU A 1 93 ? -0.726 -7.150 -3.741 1.00 97.50 93 LEU A CA 1
ATOM 744 C C . LEU A 1 93 ? -0.602 -8.573 -3.208 1.00 97.50 93 LEU A C 1
ATOM 746 O O . LEU A 1 93 ? -0.899 -8.832 -2.049 1.00 97.50 93 LEU A O 1
ATOM 750 N N . GLN A 1 94 ? -0.072 -9.481 -4.026 1.00 95.56 94 GLN A N 1
ATOM 751 C CA . GLN A 1 94 ? 0.342 -10.805 -3.558 1.00 95.56 94 GLN A CA 1
ATOM 752 C C . GLN A 1 94 ? 1.484 -10.695 -2.542 1.00 95.56 94 GLN A C 1
ATOM 754 O O . GLN A 1 94 ? 2.350 -9.823 -2.663 1.00 95.56 94 GLN A O 1
ATOM 759 N N . THR A 1 95 ? 1.566 -11.644 -1.609 1.00 93.12 95 THR A N 1
ATOM 760 C CA . THR A 1 95 ? 2.592 -11.669 -0.554 1.00 93.12 95 THR A CA 1
ATOM 761 C C . THR A 1 95 ? 4.026 -11.605 -1.100 1.00 93.12 95 THR A C 1
ATOM 763 O O . THR A 1 95 ? 4.897 -11.018 -0.463 1.00 93.12 95 THR A O 1
ATOM 766 N N . CYS A 1 96 ? 4.304 -12.156 -2.289 1.00 94.56 96 CYS A N 1
ATOM 767 C CA . CYS A 1 96 ? 5.621 -12.054 -2.932 1.00 94.56 96 CYS A CA 1
ATOM 768 C C . CYS A 1 96 ? 6.004 -10.603 -3.279 1.00 94.56 96 CYS A C 1
ATOM 770 O O . CYS A 1 96 ? 7.118 -10.177 -2.978 1.00 94.56 96 CYS A O 1
ATOM 772 N N . ARG A 1 97 ? 5.069 -9.820 -3.830 1.00 96.88 97 ARG A N 1
ATOM 773 C CA . ARG A 1 97 ? 5.264 -8.400 -4.164 1.00 96.88 97 ARG A CA 1
ATOM 774 C C . ARG A 1 97 ? 5.429 -7.543 -2.919 1.00 96.88 97 ARG A C 1
ATOM 776 O O . ARG A 1 97 ? 6.272 -6.651 -2.903 1.00 96.88 97 ARG A O 1
ATOM 783 N N . GLN A 1 98 ? 4.663 -7.848 -1.874 1.00 96.62 98 GLN A N 1
ATOM 784 C CA . GLN A 1 98 ? 4.811 -7.207 -0.569 1.00 96.62 98 GLN A CA 1
ATOM 785 C C . GLN A 1 98 ? 6.223 -7.453 -0.023 1.00 96.62 98 GLN A C 1
ATOM 787 O O . GLN A 1 98 ? 6.964 -6.509 0.223 1.00 96.62 98 GLN A O 1
ATOM 792 N N . ARG A 1 99 ? 6.654 -8.719 0.066 1.00 94.88 99 ARG A N 1
ATOM 793 C CA . ARG A 1 99 ? 8.000 -9.078 0.546 1.00 94.88 99 ARG A CA 1
ATOM 794 C C . ARG A 1 99 ? 9.111 -8.412 -0.264 1.00 94.88 99 ARG A C 1
ATOM 796 O O . ARG A 1 99 ? 10.094 -7.987 0.332 1.00 94.88 99 ARG A O 1
ATOM 803 N N . HIS A 1 100 ? 8.953 -8.295 -1.583 1.00 95.81 100 HIS A N 1
ATOM 804 C CA . HIS A 1 100 ? 9.899 -7.571 -2.438 1.00 95.81 100 HIS A CA 1
ATOM 805 C C . HIS A 1 100 ? 10.068 -6.111 -2.000 1.00 95.81 100 HIS A C 1
ATOM 807 O O . HIS A 1 100 ? 11.189 -5.675 -1.745 1.00 95.81 100 HIS A O 1
ATOM 813 N N . LEU A 1 101 ? 8.960 -5.380 -1.819 1.00 97.00 101 LEU A N 1
ATOM 814 C CA . LEU A 1 101 ? 8.987 -3.980 -1.374 1.00 97.00 101 LEU A CA 1
ATOM 815 C C . LEU A 1 101 ? 9.677 -3.818 -0.014 1.00 97.00 101 LEU A C 1
ATOM 817 O O . LEU A 1 101 ? 10.551 -2.967 0.135 1.00 97.00 101 LEU A O 1
ATOM 821 N N . PHE A 1 102 ? 9.321 -4.656 0.962 1.00 95.69 102 PHE A N 1
ATOM 822 C CA . PHE A 1 102 ? 9.912 -4.602 2.302 1.00 95.69 102 PHE A CA 1
ATOM 823 C C . PHE A 1 102 ? 11.402 -4.956 2.287 1.00 95.69 102 PHE A C 1
ATOM 825 O O . PHE A 1 102 ? 12.202 -4.279 2.932 1.00 95.69 102 PHE A O 1
ATOM 832 N N . ARG A 1 103 ? 11.801 -5.963 1.499 1.00 94.31 103 ARG A N 1
ATOM 833 C CA . ARG A 1 103 ? 13.205 -6.366 1.362 1.00 94.31 103 ARG A CA 1
ATOM 834 C C . ARG A 1 103 ? 14.062 -5.254 0.761 1.00 94.31 103 ARG A C 1
ATOM 836 O O . ARG A 1 103 ? 15.155 -5.020 1.265 1.00 94.31 103 ARG A O 1
ATOM 843 N N . MET A 1 104 ? 13.571 -4.550 -0.262 1.00 95.12 104 MET A N 1
ATOM 844 C CA . MET A 1 104 ? 14.292 -3.415 -0.857 1.00 95.12 104 MET A CA 1
ATOM 845 C C . MET A 1 104 ? 14.518 -2.263 0.133 1.00 95.12 104 MET A C 1
ATOM 847 O O . MET A 1 104 ? 15.495 -1.533 0.004 1.00 95.12 104 MET A O 1
ATOM 851 N N . LEU A 1 105 ? 13.648 -2.109 1.135 1.00 94.44 105 LEU A N 1
ATOM 852 C CA . LEU A 1 105 ? 13.792 -1.112 2.205 1.00 94.44 105 LEU A CA 1
ATOM 853 C C . LEU A 1 105 ? 14.563 -1.634 3.425 1.00 94.44 105 LEU A C 1
ATOM 855 O O . LEU A 1 105 ? 14.712 -0.910 4.408 1.00 94.44 105 LEU A O 1
ATOM 859 N N . ASN A 1 106 ? 15.048 -2.879 3.375 1.00 94.19 106 ASN A N 1
ATOM 860 C CA . ASN A 1 106 ? 15.638 -3.591 4.507 1.00 94.19 106 ASN A CA 1
ATOM 861 C C . ASN A 1 106 ? 14.720 -3.607 5.748 1.00 94.19 106 ASN A C 1
ATOM 863 O O . ASN A 1 106 ? 15.166 -3.492 6.891 1.00 94.19 106 ASN A O 1
ATOM 867 N N . TRP A 1 107 ? 13.412 -3.716 5.519 1.00 92.75 107 TRP A N 1
ATOM 868 C CA . TRP A 1 107 ? 12.403 -3.786 6.568 1.00 92.75 107 TRP A CA 1
ATOM 869 C C . TRP A 1 107 ? 11.894 -5.206 6.743 1.00 92.75 107 TRP A C 1
ATOM 871 O O . TRP A 1 107 ? 11.761 -5.979 5.791 1.00 92.75 107 TRP A O 1
ATOM 881 N N . LYS A 1 108 ? 11.558 -5.542 7.987 1.00 88.50 108 LYS A N 1
ATOM 882 C CA . LYS A 1 108 ? 10.836 -6.773 8.290 1.00 88.50 108 LYS A CA 1
ATOM 883 C C . LYS A 1 108 ? 9.361 -6.564 7.972 1.00 88.50 108 LYS A C 1
ATOM 885 O O . LYS A 1 108 ? 8.809 -5.501 8.251 1.00 88.50 108 LYS A O 1
ATOM 890 N N . MET A 1 109 ? 8.729 -7.585 7.401 1.00 87.81 109 MET A N 1
ATOM 891 C CA . MET A 1 109 ? 7.269 -7.629 7.364 1.00 87.81 109 MET A CA 1
ATOM 892 C C . MET A 1 109 ? 6.739 -7.598 8.806 1.00 87.81 109 MET A C 1
ATOM 894 O O . MET A 1 109 ? 7.400 -8.170 9.675 1.00 87.81 109 MET A O 1
ATOM 898 N N . PRO A 1 110 ? 5.560 -7.007 9.058 1.00 85.56 110 PRO A N 1
ATOM 899 C CA . PRO A 1 110 ? 4.894 -7.134 10.348 1.00 85.56 110 PRO A CA 1
ATOM 900 C C . PRO A 1 110 ? 4.777 -8.613 10.719 1.00 85.56 110 PRO A C 1
ATOM 902 O O . PRO A 1 110 ? 4.260 -9.409 9.930 1.00 85.56 110 PRO A O 1
ATOM 905 N N . ASP A 1 111 ? 5.318 -8.988 11.872 1.00 76.81 111 ASP A N 1
ATOM 906 C CA . ASP A 1 111 ? 5.276 -10.344 12.397 1.00 76.81 111 ASP A CA 1
ATOM 907 C C . ASP A 1 111 ? 4.885 -10.331 13.879 1.00 76.81 111 ASP A C 1
ATOM 909 O O . ASP A 1 111 ? 5.130 -9.382 14.620 1.00 76.81 111 ASP A O 1
ATOM 913 N N . GLU A 1 112 ? 4.239 -11.403 14.331 1.00 64.00 112 GLU A N 1
ATOM 914 C CA . GLU A 1 112 ? 3.744 -11.548 15.708 1.00 64.00 112 GLU A CA 1
ATOM 915 C C . GLU A 1 112 ? 4.855 -11.630 16.773 1.00 64.00 112 GLU A C 1
ATOM 917 O O . GLU A 1 112 ? 4.589 -11.848 17.959 1.00 64.00 112 GLU A O 1
ATOM 922 N N . ARG A 1 113 ? 6.122 -11.499 16.375 1.00 61.94 113 ARG A N 1
ATOM 923 C CA . ARG A 1 113 ? 7.274 -11.700 17.247 1.00 61.94 113 ARG A CA 1
ATOM 924 C C . ARG A 1 113 ? 7.633 -10.383 17.938 1.00 61.94 113 ARG A C 1
ATOM 926 O O . ARG A 1 113 ? 8.478 -9.631 17.469 1.00 61.94 113 ARG A O 1
ATOM 933 N N . GLY A 1 114 ? 7.021 -10.107 19.092 1.00 63.72 114 GLY A N 1
ATOM 934 C CA . GLY A 1 114 ? 7.441 -8.998 19.958 1.00 63.72 114 GLY A CA 1
ATOM 935 C C . GLY A 1 114 ? 6.338 -8.394 20.828 1.00 63.72 114 GLY A C 1
ATOM 936 O O . GLY A 1 114 ? 5.254 -8.949 20.967 1.00 63.72 114 GLY A O 1
ATOM 937 N N . ARG A 1 115 ? 6.624 -7.221 21.416 1.00 59.22 115 ARG A N 1
ATOM 938 C CA . ARG A 1 115 ? 5.737 -6.520 22.372 1.00 59.22 115 ARG A CA 1
ATOM 939 C C . ARG A 1 115 ? 4.460 -5.929 21.746 1.00 59.22 115 ARG A C 1
ATOM 941 O O . ARG A 1 115 ? 3.526 -5.646 22.479 1.00 59.22 115 ARG A O 1
ATOM 948 N N . LYS A 1 116 ? 4.403 -5.753 20.417 1.00 71.25 116 LYS A N 1
ATOM 949 C CA . LYS A 1 116 ? 3.240 -5.218 19.668 1.00 71.25 116 LYS A CA 1
ATOM 950 C C . LYS A 1 116 ? 2.525 -6.306 18.857 1.00 71.25 116 LYS A C 1
ATOM 952 O O . LYS A 1 116 ? 2.245 -6.134 17.670 1.00 71.25 116 LYS A O 1
ATOM 957 N N . ARG A 1 117 ? 2.298 -7.462 19.484 1.00 81.62 117 ARG A N 1
ATOM 958 C CA . ARG A 1 117 ? 1.796 -8.662 18.803 1.00 81.62 117 ARG A CA 1
ATOM 959 C C . ARG A 1 117 ? 0.423 -8.452 18.165 1.00 81.62 117 ARG A C 1
ATOM 961 O O . ARG A 1 117 ? 0.246 -8.847 17.020 1.00 81.62 117 ARG A O 1
ATOM 968 N N . ASN A 1 118 ? -0.501 -7.788 18.860 1.00 87.06 118 ASN A N 1
ATOM 969 C CA . ASN A 1 118 ? -1.875 -7.593 18.381 1.00 87.06 118 ASN A CA 1
ATOM 970 C C . ASN A 1 118 ? -1.918 -6.724 17.120 1.00 87.06 118 ASN A C 1
ATOM 972 O O . ASN A 1 118 ? -2.465 -7.150 16.105 1.00 87.06 118 ASN A O 1
ATOM 976 N N . ARG A 1 119 ? -1.253 -5.559 17.135 1.00 92.56 119 ARG A N 1
ATOM 977 C CA . ARG A 1 119 ? -1.081 -4.725 15.935 1.00 92.56 119 ARG A CA 1
ATOM 978 C C . ARG A 1 119 ? -0.502 -5.518 14.768 1.00 92.56 119 ARG A C 1
ATOM 980 O O . ARG A 1 119 ? -1.040 -5.476 13.665 1.00 92.56 119 ARG A O 1
ATOM 987 N N . ALA A 1 120 ? 0.619 -6.202 14.998 1.00 92.69 120 ALA A N 1
ATOM 988 C CA . ALA A 1 120 ? 1.314 -6.915 13.936 1.00 92.69 120 ALA A CA 1
ATOM 989 C C . ALA A 1 120 ? 0.463 -8.058 13.366 1.00 92.69 120 ALA A C 1
ATOM 991 O O . ALA A 1 120 ? 0.440 -8.224 12.150 1.00 92.69 120 ALA A O 1
ATOM 992 N N . TYR A 1 121 ? -0.273 -8.779 14.219 1.00 92.19 121 TYR A N 1
ATOM 993 C CA . TYR A 1 121 ? -1.222 -9.818 13.820 1.00 92.19 121 TYR A CA 1
ATOM 994 C C . TYR A 1 121 ? -2.312 -9.267 12.901 1.00 92.19 121 TYR A C 1
ATOM 996 O O . TYR A 1 121 ? -2.482 -9.771 11.795 1.00 92.19 121 TYR A O 1
ATOM 1004 N N . ILE A 1 122 ? -2.988 -8.188 13.315 1.00 95.31 122 ILE A N 1
ATOM 1005 C CA . ILE A 1 122 ? -4.057 -7.568 12.520 1.00 95.31 122 ILE A CA 1
ATOM 1006 C C . ILE A 1 122 ? -3.498 -7.115 11.169 1.00 95.31 122 ILE A C 1
ATOM 1008 O O . ILE A 1 122 ? -4.014 -7.494 10.125 1.00 95.31 122 ILE A O 1
ATOM 1012 N N . ILE A 1 123 ? -2.395 -6.360 11.149 1.00 96.19 123 ILE A N 1
ATOM 1013 C CA . ILE A 1 123 ? -1.808 -5.900 9.881 1.00 96.19 123 ILE A CA 1
ATOM 1014 C C . ILE A 1 123 ? -1.420 -7.095 8.996 1.00 96.19 123 ILE A C 1
ATOM 1016 O O . ILE A 1 123 ? -1.634 -7.057 7.784 1.00 96.19 123 ILE A O 1
ATOM 1020 N N . ARG A 1 124 ? -0.871 -8.165 9.585 1.00 94.94 124 ARG A N 1
ATOM 1021 C CA . ARG A 1 124 ? -0.462 -9.367 8.855 1.00 94.94 124 ARG A CA 1
ATOM 1022 C C . ARG A 1 124 ? -1.647 -10.101 8.236 1.00 94.94 124 ARG A C 1
ATOM 1024 O O . ARG A 1 124 ? -1.560 -10.453 7.063 1.00 94.94 124 ARG A O 1
ATOM 1031 N N . GLU A 1 125 ? -2.732 -10.278 8.983 1.00 95.44 125 GLU A N 1
ATOM 1032 C CA . GLU A 1 125 ? -3.987 -10.856 8.492 1.00 95.44 125 GLU A CA 1
ATOM 1033 C C . GLU A 1 125 ? -4.469 -10.093 7.250 1.00 95.44 125 GLU A C 1
ATOM 1035 O O . GLU A 1 125 ? -4.712 -10.692 6.201 1.00 95.44 125 GLU A O 1
ATOM 1040 N N . PHE A 1 126 ? -4.490 -8.756 7.320 1.00 97.56 126 PHE A N 1
ATOM 1041 C CA . PHE A 1 126 ? -4.905 -7.927 6.189 1.00 97.56 126 PHE A CA 1
ATOM 1042 C C . PHE A 1 126 ? -3.962 -8.028 4.988 1.00 97.56 126 PHE A C 1
ATOM 1044 O O . PHE A 1 126 ? -4.415 -8.123 3.846 1.00 97.56 126 PHE A O 1
ATOM 1051 N N . LEU A 1 127 ? -2.651 -8.037 5.228 1.00 97.19 127 LEU A N 1
ATOM 1052 C CA . LEU A 1 127 ? -1.651 -8.194 4.175 1.00 97.19 127 LEU A CA 1
ATOM 1053 C C . LEU A 1 127 ? -1.770 -9.550 3.470 1.00 97.19 127 LEU A C 1
ATOM 1055 O O . LEU A 1 127 ? -1.736 -9.594 2.241 1.00 97.19 127 LEU A O 1
ATOM 1059 N N . ASP A 1 128 ? -1.944 -10.643 4.208 1.00 95.38 128 ASP A N 1
ATOM 1060 C CA . ASP A 1 128 ? -2.031 -11.980 3.617 1.00 95.38 128 ASP A CA 1
ATOM 1061 C C . ASP A 1 128 ? -3.373 -12.223 2.903 1.00 95.38 128 ASP A C 1
ATOM 1063 O O . ASP A 1 128 ? -3.398 -12.896 1.869 1.00 95.38 128 ASP A O 1
ATOM 1067 N N . GLY A 1 129 ? -4.468 -11.632 3.392 1.00 96.38 129 GLY A N 1
ATOM 1068 C CA . GLY A 1 129 ? -5.804 -11.810 2.815 1.00 96.38 129 GLY A CA 1
ATOM 1069 C C . GLY A 1 129 ? -6.152 -10.873 1.654 1.00 96.38 129 GLY A C 1
ATOM 1070 O O . GLY A 1 129 ? -6.914 -11.271 0.773 1.00 96.38 129 GLY A O 1
ATOM 1071 N N . CYS A 1 130 ? -5.568 -9.668 1.574 1.00 97.31 130 CYS A N 1
ATOM 1072 C CA . CYS A 1 130 ? -6.010 -8.630 0.624 1.00 97.31 130 CYS A CA 1
ATOM 1073 C C . CYS A 1 130 ? -5.974 -9.037 -0.857 1.00 97.31 130 CYS A C 1
ATOM 1075 O O . CYS A 1 130 ? -6.756 -8.526 -1.657 1.00 97.31 130 CYS A O 1
ATOM 1077 N N . PHE A 1 131 ? -5.087 -9.952 -1.259 1.00 96.88 131 PHE A N 1
ATOM 1078 C CA . PHE A 1 131 ? -5.064 -10.448 -2.637 1.00 96.88 131 PHE A CA 1
ATOM 1079 C C . PHE A 1 131 ? -6.272 -11.344 -2.956 1.00 96.88 131 PHE A C 1
ATOM 1081 O O . PHE A 1 131 ? -6.761 -11.318 -4.083 1.00 96.88 131 PHE A O 1
ATOM 1088 N N . TYR A 1 132 ? -6.752 -12.111 -1.976 1.00 95.94 132 TYR A N 1
ATOM 1089 C CA . TYR A 1 132 ? -7.776 -13.142 -2.157 1.00 95.94 132 TYR A CA 1
ATOM 1090 C C . TYR A 1 132 ? -9.187 -12.647 -1.833 1.00 95.94 132 TYR A C 1
ATOM 1092 O O . TYR A 1 132 ? -10.139 -13.099 -2.459 1.00 95.94 132 TYR A O 1
ATOM 1100 N N . ASP A 1 133 ? -9.316 -11.705 -0.901 1.00 95.44 133 ASP A N 1
ATOM 1101 C CA . ASP A 1 133 ? -10.601 -11.216 -0.402 1.00 95.44 133 ASP A CA 1
ATOM 1102 C C . ASP A 1 133 ? -10.699 -9.692 -0.567 1.00 95.44 133 ASP A C 1
ATOM 1104 O O . ASP A 1 133 ? -9.781 -8.948 -0.217 1.00 95.44 133 ASP A O 1
ATOM 1108 N N . GLU A 1 134 ? -11.797 -9.218 -1.159 1.00 94.06 134 GLU A N 1
ATOM 1109 C CA . GLU A 1 134 ? -12.018 -7.791 -1.427 1.00 94.06 134 GLU A CA 1
ATOM 1110 C C . GLU A 1 134 ? -12.416 -7.006 -0.178 1.00 94.06 134 GLU A C 1
ATOM 1112 O O . GLU A 1 134 ? -12.203 -5.794 -0.123 1.00 94.06 134 GLU A O 1
ATOM 1117 N N . SER A 1 135 ? -12.966 -7.688 0.828 1.00 95.75 135 SER A N 1
ATOM 1118 C CA . SER A 1 135 ? -13.383 -7.073 2.090 1.00 95.75 135 SER A CA 1
ATOM 1119 C C . SER A 1 135 ? -12.193 -6.581 2.922 1.00 95.75 135 SER A C 1
ATOM 1121 O O . SER A 1 135 ? -12.336 -5.686 3.760 1.00 95.75 135 SER A O 1
ATOM 1123 N N . TYR A 1 136 ? -10.993 -7.093 2.635 1.00 96.94 136 TYR A N 1
ATOM 1124 C CA . TYR A 1 136 ? -9.734 -6.755 3.292 1.00 96.94 136 TYR A CA 1
ATOM 1125 C C . TYR A 1 136 ? -9.232 -5.387 2.809 1.00 96.94 136 TYR A C 1
ATOM 1127 O O . TYR A 1 136 ? -8.271 -5.263 2.048 1.00 96.94 136 TYR A O 1
ATOM 1135 N N . THR A 1 137 ? -9.915 -4.334 3.253 1.00 98.06 137 THR A N 1
ATOM 1136 C CA . THR A 1 137 ? -9.638 -2.937 2.902 1.00 98.06 137 THR A CA 1
ATOM 1137 C C . THR A 1 137 ? -8.823 -2.223 3.982 1.00 98.06 137 THR A C 1
ATOM 1139 O O . THR A 1 137 ? -8.813 -2.619 5.147 1.00 98.06 137 THR A O 1
ATOM 1142 N N . VAL A 1 138 ? -8.171 -1.109 3.620 1.00 98.19 138 VAL A N 1
ATOM 1143 C CA . VAL A 1 138 ? -7.439 -0.264 4.586 1.00 98.19 138 VAL A CA 1
ATOM 1144 C C . VAL A 1 138 ? -8.378 0.305 5.652 1.00 98.19 138 VAL A C 1
ATOM 1146 O O . VAL A 1 138 ? -8.010 0.354 6.820 1.00 98.19 138 VAL A O 1
ATOM 1149 N N . ALA A 1 139 ? -9.598 0.691 5.269 1.00 97.50 139 ALA A N 1
ATOM 1150 C CA . ALA A 1 139 ? -10.596 1.205 6.203 1.00 97.50 139 ALA A CA 1
ATOM 1151 C C . ALA A 1 139 ? -10.978 0.159 7.262 1.00 97.50 139 ALA A C 1
ATOM 1153 O O . ALA A 1 139 ? -10.982 0.471 8.450 1.00 97.50 139 ALA A O 1
ATOM 1154 N N . LEU A 1 140 ? -11.229 -1.089 6.849 1.00 97.38 140 LEU A N 1
ATOM 1155 C CA . LEU A 1 140 ? -11.552 -2.171 7.782 1.00 97.38 140 LEU A CA 1
ATOM 1156 C C . LEU A 1 140 ? -10.344 -2.566 8.649 1.00 97.38 140 LEU A C 1
ATOM 1158 O O . LEU A 1 140 ? -10.507 -2.840 9.835 1.00 97.38 140 LEU A O 1
ATOM 1162 N N . CYS A 1 141 ? -9.129 -2.535 8.091 1.00 97.56 141 CYS A N 1
ATOM 1163 C CA . CYS A 1 141 ? -7.899 -2.743 8.858 1.00 97.56 141 CYS A CA 1
ATOM 1164 C C . CYS A 1 141 ? -7.741 -1.681 9.955 1.00 97.56 141 CYS A C 1
ATOM 1166 O O . CYS A 1 141 ? -7.522 -2.017 11.117 1.00 97.56 141 CYS A O 1
ATOM 1168 N N . ASN A 1 142 ? -7.916 -0.403 9.602 1.00 97.88 142 ASN A N 1
ATOM 1169 C CA . ASN A 1 142 ? -7.859 0.706 10.550 1.00 97.88 142 ASN A CA 1
ATOM 1170 C C . ASN A 1 142 ? -8.935 0.584 11.632 1.00 97.88 142 ASN A C 1
ATOM 1172 O O . ASN A 1 142 ? -8.624 0.806 12.798 1.00 97.88 142 ASN A O 1
ATOM 1176 N N . GLN A 1 143 ? -10.158 0.185 11.269 1.00 96.62 143 GLN A N 1
ATOM 1177 C CA . GLN A 1 143 ? -11.226 -0.061 12.237 1.00 96.62 143 GLN A CA 1
ATOM 1178 C C . GLN A 1 143 ? -10.833 -1.164 13.227 1.00 96.62 143 GLN A C 1
ATOM 1180 O O . GLN A 1 143 ? -10.854 -0.929 14.429 1.00 96.62 143 GLN A O 1
ATOM 1185 N N . ARG A 1 144 ? -10.367 -2.322 12.738 1.00 95.81 144 ARG A N 1
ATOM 1186 C CA . ARG A 1 144 ? -9.921 -3.426 13.605 1.00 95.81 144 ARG A CA 1
ATOM 1187 C C . ARG A 1 144 ? -8.755 -3.048 14.515 1.00 95.81 144 ARG A C 1
ATOM 1189 O O . ARG A 1 144 ? -8.695 -3.524 15.644 1.00 95.81 144 ARG A O 1
ATOM 1196 N N . LEU A 1 145 ? -7.829 -2.215 14.040 1.00 95.94 145 LEU A N 1
ATOM 1197 C CA . LEU A 1 145 ? -6.747 -1.690 14.874 1.00 95.94 145 LEU A CA 1
ATOM 1198 C C . LEU A 1 145 ? -7.302 -0.817 16.004 1.00 95.94 145 LEU A C 1
ATOM 1200 O O . LEU A 1 145 ? -6.955 -1.039 17.160 1.00 95.94 145 LEU A O 1
ATOM 1204 N N . VAL A 1 146 ? -8.195 0.120 15.68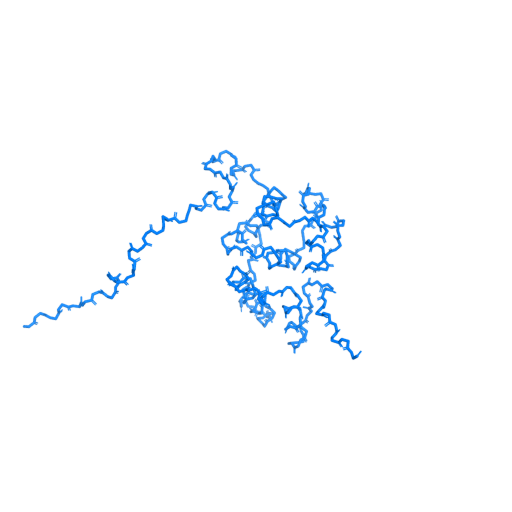5 1.00 95.44 146 VAL A N 1
ATOM 1205 C CA . VAL A 1 146 ? -8.806 1.017 16.677 1.00 95.44 146 VAL A CA 1
ATOM 1206 C C . VAL A 1 146 ? -9.648 0.247 17.693 1.00 95.44 146 VAL A C 1
ATOM 1208 O O . VAL A 1 146 ? -9.511 0.494 18.889 1.00 95.44 146 VAL A O 1
ATOM 1211 N N . ASP A 1 147 ? -10.447 -0.725 17.250 1.00 94.69 147 ASP A N 1
ATOM 1212 C CA . ASP A 1 147 ? -11.252 -1.585 18.131 1.00 94.69 147 ASP A CA 1
ATOM 1213 C C . ASP A 1 147 ? -10.373 -2.396 19.100 1.00 94.69 147 ASP A C 1
ATOM 1215 O O . ASP A 1 147 ? -10.780 -2.697 20.221 1.00 94.69 147 ASP A O 1
ATOM 1219 N N . ALA A 1 148 ? -9.140 -2.714 18.692 1.00 92.56 148 ALA A N 1
ATOM 1220 C CA . ALA A 1 148 ? -8.136 -3.373 19.523 1.00 92.56 148 ALA A CA 1
ATOM 1221 C C . ALA A 1 148 ? -7.307 -2.402 20.394 1.00 92.56 148 ALA A C 1
ATOM 1223 O O . ALA A 1 148 ? -6.369 -2.839 21.063 1.00 92.56 148 ALA A O 1
ATOM 1224 N N . GLY A 1 149 ? -7.617 -1.099 20.388 1.00 93.50 149 GLY A N 1
ATOM 1225 C CA . GLY A 1 149 ? -6.882 -0.065 21.128 1.00 93.50 149 GLY A CA 1
ATOM 1226 C C . GLY A 1 149 ? -5.542 0.340 20.501 1.00 93.50 149 GLY A C 1
ATOM 1227 O O . GLY A 1 149 ? -4.713 0.963 21.164 1.00 93.50 149 GLY A O 1
ATOM 1228 N N . GLU A 1 150 ? -5.305 -0.012 19.237 1.00 93.88 150 GLU A N 1
ATOM 1229 C CA . GLU A 1 150 ? -4.088 0.302 18.486 1.00 93.88 150 GLU A CA 1
ATOM 1230 C C . GLU A 1 150 ? -4.281 1.531 17.578 1.00 93.88 150 GLU A C 1
ATOM 1232 O O . GLU A 1 150 ? -5.388 1.903 17.192 1.00 93.88 150 GLU A O 1
ATOM 1237 N N . VAL A 1 151 ? -3.173 2.165 17.183 1.00 93.12 151 VAL A N 1
ATOM 1238 C CA . VAL A 1 151 ? -3.196 3.303 16.241 1.00 93.12 151 VAL A CA 1
ATOM 1239 C C . VAL A 1 151 ? -3.603 2.824 14.836 1.00 93.12 151 VAL A C 1
ATOM 1241 O O . VAL A 1 151 ? -3.258 1.720 14.431 1.00 93.12 151 VAL A O 1
ATOM 1244 N N . SER A 1 152 ? -4.296 3.618 14.028 1.00 96.12 152 SER A N 1
ATOM 1245 C CA . SER A 1 152 ? -4.570 3.245 12.630 1.00 96.12 152 SER A CA 1
ATOM 1246 C C . SER A 1 152 ? -3.291 3.227 11.761 1.00 96.12 152 SER A C 1
ATOM 1248 O O . SER A 1 152 ? -2.272 3.809 12.132 1.00 96.12 152 SER A O 1
ATOM 1250 N N . LEU A 1 153 ? -3.306 2.557 10.597 1.00 95.31 153 LEU A N 1
ATOM 1251 C CA . LEU A 1 153 ? -2.214 2.640 9.602 1.00 95.31 153 LEU A CA 1
ATOM 1252 C C . LEU A 1 153 ? -2.173 4.018 8.927 1.00 95.31 153 LEU A C 1
ATOM 1254 O O . LEU A 1 153 ? -1.125 4.543 8.561 1.00 95.31 153 LEU A O 1
ATOM 1258 N N . THR A 1 154 ? -3.355 4.579 8.694 1.00 96.62 154 THR A N 1
ATOM 1259 C CA . THR A 1 154 ? -3.566 5.844 7.988 1.00 96.62 154 THR A CA 1
ATOM 1260 C C . THR A 1 154 ? -4.751 6.585 8.620 1.00 96.62 154 THR A C 1
ATOM 1262 O O . THR A 1 154 ? -5.496 5.994 9.404 1.00 96.62 154 THR A O 1
ATOM 1265 N N . PRO A 1 155 ? -4.997 7.863 8.285 1.00 92.62 155 PRO A N 1
ATOM 1266 C CA . PRO A 1 155 ? -6.193 8.572 8.752 1.00 92.62 155 PRO A CA 1
ATOM 1267 C C . PRO A 1 155 ? -7.491 8.168 8.017 1.00 92.62 155 PRO A C 1
ATOM 1269 O O . PRO A 1 155 ? -8.491 8.874 8.121 1.00 92.62 155 PRO A O 1
ATOM 1272 N N . LEU A 1 156 ? -7.499 7.075 7.240 1.00 92.94 156 LEU A N 1
ATOM 1273 C CA . LEU A 1 156 ? -8.706 6.602 6.556 1.00 92.94 156 LEU A CA 1
ATOM 1274 C C . LEU A 1 156 ? -9.612 5.836 7.521 1.00 92.94 156 LEU A C 1
ATOM 1276 O O . LEU A 1 156 ? -9.206 4.811 8.060 1.00 92.94 156 LEU A O 1
ATOM 1280 N N . PHE A 1 157 ? -10.859 6.266 7.643 1.00 82.12 157 PHE A N 1
ATOM 1281 C CA . PHE A 1 157 ? -11.891 5.549 8.388 1.00 82.12 157 PHE A CA 1
ATOM 1282 C C . PHE A 1 157 ? -12.973 5.041 7.431 1.00 82.12 157 PHE A C 1
ATOM 1284 O O . PHE A 1 157 ? -13.151 5.635 6.358 1.00 82.12 157 PHE A O 1
ATOM 1291 N N . PRO A 1 158 ? -13.685 3.952 7.775 1.00 77.06 158 PRO A N 1
ATOM 1292 C CA . PRO A 1 158 ? -14.873 3.566 7.029 1.00 77.06 158 PRO A CA 1
ATOM 1293 C C . PRO A 1 158 ? -15.850 4.751 6.977 1.00 77.06 158 PRO A C 1
ATOM 1295 O O . PRO A 1 158 ? -15.896 5.550 7.920 1.00 77.06 158 PRO A O 1
ATOM 1298 N N . PRO A 1 159 ? -16.596 4.923 5.871 1.00 68.75 159 PRO A N 1
ATOM 1299 C CA . PRO A 1 159 ? -17.633 5.941 5.823 1.00 68.75 159 PRO A CA 1
ATOM 1300 C C . PRO A 1 159 ? -18.558 5.722 7.021 1.00 68.75 159 PRO A C 1
ATOM 1302 O O . PRO A 1 159 ? -19.055 4.614 7.216 1.00 68.75 159 PRO A O 1
ATOM 1305 N N . LYS A 1 160 ? -18.744 6.758 7.851 1.00 61.78 160 LYS A N 1
ATOM 1306 C CA . LYS A 1 160 ? -19.768 6.721 8.896 1.00 61.78 160 LYS A CA 1
ATOM 1307 C C . LYS A 1 160 ? -21.077 6.424 8.177 1.00 61.78 160 LYS A C 1
ATOM 1309 O O . LYS A 1 160 ? -21.419 7.178 7.267 1.00 61.78 160 LYS A O 1
ATOM 1314 N N . GLU A 1 161 ? -21.749 5.330 8.529 1.00 47.16 161 GLU A N 1
ATOM 1315 C CA . GLU A 1 161 ? -23.102 5.085 8.041 1.00 47.16 161 GLU A CA 1
ATOM 1316 C C . GLU A 1 161 ? -23.916 6.342 8.361 1.00 47.16 161 GLU A C 1
ATOM 1318 O O . GLU A 1 161 ? -24.053 6.741 9.521 1.00 47.16 161 GLU A O 1
ATOM 1323 N N . GLY A 1 162 ? -24.316 7.055 7.309 1.00 43.56 162 GLY A N 1
ATOM 1324 C CA . GLY A 1 162 ? -25.196 8.200 7.444 1.00 43.56 162 GLY A CA 1
ATOM 1325 C C . GLY A 1 162 ? -26.517 7.693 7.998 1.00 43.56 162 GLY A C 1
ATOM 1326 O O . GLY A 1 162 ? -27.095 6.766 7.433 1.00 43.56 162 GLY A O 1
ATOM 1327 N N . LYS A 1 163 ? -26.947 8.277 9.115 1.00 32.50 163 LYS A N 1
ATOM 1328 C CA . LYS A 1 163 ? -28.363 8.300 9.477 1.00 32.50 163 LYS A CA 1
ATOM 1329 C C . LYS A 1 163 ? -29.143 9.087 8.432 1.00 32.50 163 LYS A C 1
ATOM 1331 O O . LYS A 1 163 ? -28.571 10.082 7.928 1.00 32.50 163 LYS A O 1
#

pLDDT: mean 87.5, std 17.11, range [32.5, 98.56]

Secondary structure (DSSP, 8-state):
-------GGGGS---------HHHHHHS---HHHHHT--HHHHHHHHHHHTT--HHHHHHHH---HHHHHHHHHT-S---HHHHHHHHHHTT--HHHHHHHHHHTTPPPP-S-STTHHHHHHHHHHHHHTTT-TT--HHHHHHHHHHTTPPPSSS--PPP---

Foldseek 3Di: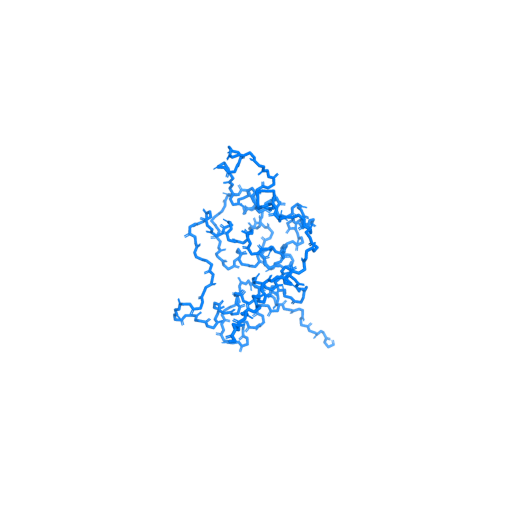
DDPDDDDPVPPPDPPCPDDPPLCCQQQVDPDPVSVVVDAQLNRLVVLCVVLVHDLVNLCQQQVPDSVVSVCSNVVNDDDDPLSLLQSLLSSLGAPSNSVVSCVNVVHDQQDCPDDPNQLSVLSVVLNNCSNPDVVSGLQVSQVSQVVVVHHRSHPDHDPDPDD

Sequence (163 aa):
MKTTYNDPQVKLNTNRRGKTDYDIVVYGTRSLRKQLEDTVAAAIRRYMEEKEVGTRKLSRLTGIPKGTISRYRNGTAKYDPDYLCAICIALRLQTCRQRHLFRMLNWKMPDERGRKRNRAYIIREFLDGCFYDESYTVALCNQRLVDAGEVSLTPLFPPKEGK

Radius of gyration: 18.94 Å; chains: 1; bounding box: 48×72×40 Å